Protein AF-A0A538GLW5-F1 (afdb_monomer_lite)

Structure (mmCIF, N/CA/C/O backbone):
data_AF-A0A538GLW5-F1
#
_entry.id   AF-A0A538GLW5-F1
#
loop_
_atom_site.group_PDB
_atom_site.id
_atom_site.type_symbol
_atom_site.label_atom_id
_atom_site.label_alt_id
_atom_site.label_comp_id
_atom_site.label_asym_id
_atom_site.label_entity_id
_atom_site.label_seq_id
_atom_site.pdbx_PDB_ins_code
_atom_site.Cartn_x
_atom_site.Cartn_y
_atom_site.Cartn_z
_atom_site.occupancy
_atom_site.B_iso_or_equiv
_atom_site.auth_seq_id
_atom_site.auth_comp_id
_atom_site.auth_asym_id
_atom_site.auth_atom_id
_atom_site.pdbx_PDB_model_num
ATOM 1 N N . MET A 1 1 ? 15.494 -23.044 -42.297 1.00 58.56 1 MET A N 1
ATOM 2 C CA . MET A 1 1 ? 15.701 -23.629 -40.951 1.00 58.56 1 MET A CA 1
ATOM 3 C C . MET A 1 1 ? 16.561 -22.766 -40.017 1.00 58.56 1 MET A C 1
ATOM 5 O O . MET A 1 1 ? 16.256 -22.739 -38.837 1.00 58.56 1 MET A O 1
ATOM 9 N N . GLY A 1 2 ? 17.581 -22.028 -40.487 1.00 78.88 2 GLY A N 1
ATOM 10 C CA . GLY A 1 2 ? 18.481 -21.270 -39.590 1.00 78.88 2 GLY A CA 1
ATOM 11 C C . GLY A 1 2 ? 17.922 -19.972 -38.983 1.00 78.88 2 GLY A C 1
ATOM 12 O O . GLY A 1 2 ? 18.205 -19.671 -37.829 1.00 78.88 2 GLY A O 1
ATOM 13 N N . PHE A 1 3 ? 17.095 -19.220 -39.720 1.00 85.88 3 PHE A N 1
ATOM 14 C CA . PHE A 1 3 ? 16.616 -17.905 -39.264 1.00 85.88 3 PHE A CA 1
ATOM 15 C C . PHE A 1 3 ? 15.643 -17.997 -38.081 1.00 85.88 3 PHE A C 1
ATOM 17 O O . PHE A 1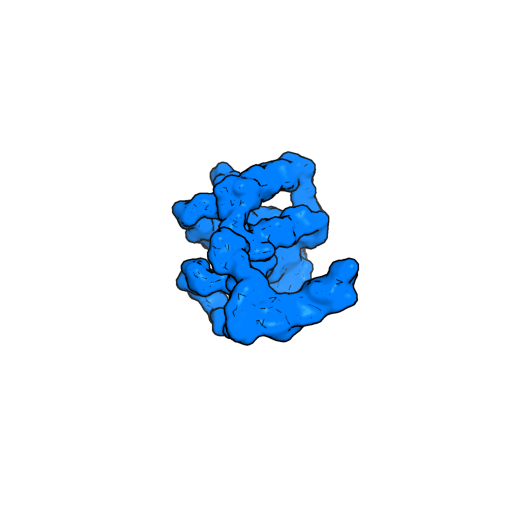 3 ? 15.777 -17.257 -37.114 1.00 85.88 3 PHE A O 1
ATOM 24 N N . ALA A 1 4 ? 14.712 -18.957 -38.120 1.00 88.25 4 ALA A N 1
ATOM 25 C CA . ALA A 1 4 ? 13.777 -19.196 -37.021 1.00 88.25 4 ALA A CA 1
ATOM 26 C C . ALA A 1 4 ? 14.508 -19.625 -35.737 1.00 88.25 4 ALA A C 1
ATOM 28 O O . ALA A 1 4 ? 14.234 -19.080 -34.675 1.00 88.25 4 ALA A O 1
ATOM 29 N N . GLY A 1 5 ? 15.495 -20.525 -35.843 1.00 91.56 5 GLY A N 1
ATOM 30 C CA . GLY A 1 5 ? 16.303 -20.955 -34.698 1.00 91.56 5 GLY A CA 1
ATOM 31 C C . GLY A 1 5 ? 17.125 -19.817 -34.091 1.00 91.56 5 GLY A C 1
ATOM 32 O O . GLY A 1 5 ? 17.135 -19.658 -32.873 1.00 91.56 5 GLY A O 1
ATOM 33 N N . LEU A 1 6 ? 17.749 -18.980 -34.928 1.00 92.31 6 LEU A N 1
ATOM 34 C CA . LEU A 1 6 ? 18.482 -17.798 -34.468 1.00 92.31 6 LEU A CA 1
ATOM 35 C C . LEU A 1 6 ? 17.552 -16.792 -33.771 1.00 92.31 6 LEU A C 1
ATOM 37 O O . LEU A 1 6 ? 17.895 -16.288 -32.705 1.00 92.31 6 LEU A O 1
ATOM 41 N N . LEU A 1 7 ? 16.361 -16.546 -34.326 1.00 93.44 7 LEU A N 1
ATOM 42 C CA . LEU A 1 7 ? 15.367 -15.640 -33.743 1.00 93.44 7 LEU A CA 1
ATOM 43 C C . LEU A 1 7 ? 14.887 -16.128 -32.367 1.00 93.44 7 LEU A C 1
ATOM 45 O O . LEU A 1 7 ? 14.793 -15.341 -31.423 1.00 93.44 7 LEU A O 1
ATOM 49 N N . THR A 1 8 ? 14.622 -17.431 -32.233 1.00 92.94 8 THR A N 1
ATOM 50 C CA . THR A 1 8 ? 14.245 -18.051 -30.957 1.00 92.94 8 THR A CA 1
ATOM 51 C C . THR A 1 8 ? 15.372 -17.942 -29.935 1.00 92.94 8 THR A C 1
ATOM 53 O O . THR A 1 8 ? 15.122 -17.534 -28.805 1.00 92.94 8 THR A O 1
ATOM 56 N N . LEU A 1 9 ? 16.615 -18.235 -30.323 1.00 93.44 9 LEU A N 1
ATOM 57 C CA . LEU A 1 9 ? 17.769 -18.197 -29.421 1.00 93.44 9 LEU A CA 1
ATOM 58 C C . LEU A 1 9 ? 18.054 -16.768 -28.937 1.00 93.44 9 LEU A C 1
ATOM 60 O O . LEU A 1 9 ? 18.268 -16.560 -27.746 1.00 93.44 9 LEU A O 1
ATOM 64 N N . VAL A 1 10 ? 17.957 -15.775 -29.828 1.00 91.06 10 VAL A N 1
ATOM 65 C CA . VAL A 1 10 ? 18.077 -14.350 -29.479 1.00 91.06 10 VAL A CA 1
ATOM 66 C C . VAL A 1 10 ? 16.941 -13.904 -28.561 1.00 91.06 10 VAL A C 1
ATOM 68 O O . VAL A 1 10 ? 17.193 -13.178 -27.606 1.00 91.06 10 VAL A O 1
ATOM 71 N N . THR A 1 11 ? 15.709 -14.362 -28.792 1.00 87.44 11 THR A N 1
ATOM 72 C CA . THR A 1 11 ? 14.561 -14.023 -27.937 1.00 87.44 11 THR A CA 1
ATOM 73 C C . THR A 1 11 ? 14.692 -14.663 -26.556 1.00 87.44 11 THR A C 1
ATOM 75 O O . THR A 1 11 ? 14.513 -13.981 -25.553 1.00 87.44 11 THR A O 1
ATOM 78 N N . CYS A 1 12 ? 15.071 -15.939 -26.469 1.00 87.62 12 CYS A N 1
ATOM 79 C CA . CYS A 1 12 ? 15.350 -16.610 -25.199 1.00 87.62 12 CYS A CA 1
ATOM 80 C C . CYS A 1 12 ? 16.508 -15.940 -24.452 1.00 87.62 12 CYS A C 1
ATOM 82 O O . CYS A 1 12 ? 16.372 -15.652 -23.268 1.00 87.62 12 CYS A O 1
ATOM 84 N N . ALA A 1 13 ? 17.615 -15.637 -25.135 1.00 83.88 13 ALA A N 1
ATOM 85 C CA . ALA A 1 13 ? 18.742 -14.928 -24.538 1.00 83.88 13 ALA A CA 1
ATOM 86 C C . ALA A 1 13 ? 18.321 -13.534 -24.057 1.00 83.88 13 ALA A C 1
ATOM 88 O O . ALA A 1 13 ? 18.617 -13.163 -22.927 1.00 83.88 13 ALA A O 1
ATOM 89 N N . TYR A 1 14 ? 17.563 -12.788 -24.859 1.00 82.56 14 TYR A N 1
ATOM 90 C CA . TYR A 1 14 ? 17.015 -11.501 -24.451 1.00 82.56 14 TYR A CA 1
ATOM 91 C C . TYR A 1 14 ? 16.125 -11.641 -23.215 1.00 82.56 14 TYR A C 1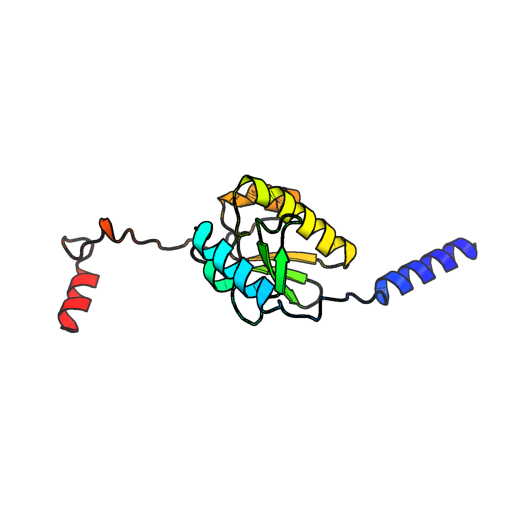
ATOM 93 O O . TYR A 1 14 ? 16.321 -10.899 -22.269 1.00 82.56 14 TYR A O 1
ATOM 101 N N . LEU A 1 15 ? 15.206 -12.608 -23.159 1.00 78.81 15 LEU A N 1
ATOM 102 C CA . LEU A 1 15 ? 14.341 -12.819 -21.991 1.00 78.81 15 LEU A CA 1
ATOM 103 C C . LEU A 1 15 ? 15.125 -13.220 -20.730 1.00 78.81 15 LEU A C 1
ATOM 105 O O . LEU A 1 15 ? 14.766 -12.787 -19.639 1.00 78.81 15 LEU A O 1
ATOM 109 N N . VAL A 1 16 ? 16.199 -14.003 -20.873 1.00 74.31 16 VAL A N 1
ATOM 110 C CA . VAL A 1 16 ? 17.068 -14.432 -19.761 1.00 74.31 16 VAL A CA 1
ATOM 111 C C . VAL A 1 16 ? 17.970 -13.298 -19.268 1.00 74.31 16 VAL A C 1
ATOM 113 O O . VAL A 1 16 ? 18.162 -13.145 -18.064 1.00 74.31 16 VAL A O 1
ATOM 116 N N . PHE A 1 17 ? 18.522 -12.497 -20.181 1.00 69.31 17 PHE A N 1
ATOM 117 C CA . PHE A 1 17 ? 19.487 -11.439 -19.868 1.00 69.31 17 PHE A CA 1
ATOM 118 C C . PHE A 1 17 ? 18.869 -10.041 -19.782 1.00 69.31 17 PHE A C 1
ATOM 120 O O . PHE A 1 17 ? 19.588 -9.084 -19.481 1.00 69.31 17 PHE A O 1
ATOM 127 N N . ARG A 1 18 ? 17.560 -9.880 -20.033 1.00 68.12 18 ARG A N 1
ATOM 128 C CA . ARG A 1 18 ? 16.895 -8.578 -19.923 1.00 68.12 18 ARG A CA 1
ATOM 129 C C . ARG A 1 18 ? 17.080 -8.095 -18.488 1.00 68.12 18 ARG A C 1
ATOM 131 O O . ARG A 1 18 ? 16.671 -8.791 -17.559 1.00 68.12 18 ARG A O 1
ATOM 138 N N . PRO A 1 19 ? 17.687 -6.917 -18.277 1.00 59.16 19 PRO A N 1
ATOM 139 C CA . PRO A 1 19 ? 17.862 -6.391 -16.941 1.00 59.16 19 PRO A CA 1
ATOM 140 C C . PRO A 1 19 ? 16.470 -6.121 -16.370 1.00 59.16 19 PRO A C 1
ATOM 142 O O . PRO A 1 19 ? 15.811 -5.151 -16.745 1.00 59.16 19 PRO A O 1
ATOM 145 N N . LEU A 1 20 ? 16.017 -7.002 -15.475 1.00 60.88 20 LEU A N 1
ATOM 146 C CA . LEU A 1 20 ? 14.845 -6.814 -14.623 1.00 60.88 20 LEU A CA 1
ATOM 147 C C . LEU A 1 20 ? 15.193 -5.699 -13.630 1.00 60.88 20 LEU A C 1
ATOM 149 O O . LEU A 1 20 ? 15.503 -5.929 -12.463 1.00 60.88 20 LEU A O 1
ATOM 153 N N . ALA A 1 21 ? 15.285 -4.470 -14.132 1.00 57.28 21 ALA A N 1
ATOM 154 C CA . ALA A 1 21 ? 15.672 -3.318 -13.346 1.00 57.28 21 ALA A CA 1
ATOM 155 C C . ALA A 1 21 ? 14.490 -2.926 -12.454 1.00 57.28 21 ALA A C 1
ATOM 157 O O . ALA A 1 21 ? 13.655 -2.093 -12.813 1.00 57.28 21 ALA A O 1
ATOM 158 N N . ALA A 1 22 ? 14.433 -3.530 -11.265 1.00 60.47 22 ALA A N 1
ATOM 159 C CA . ALA A 1 22 ? 13.749 -2.928 -10.133 1.00 60.47 22 ALA A CA 1
ATOM 160 C C . ALA A 1 22 ? 14.267 -1.485 -9.979 1.00 60.47 22 ALA A C 1
ATOM 162 O O . ALA A 1 22 ? 15.486 -1.275 -10.053 1.00 60.47 22 ALA A O 1
ATOM 163 N N . PRO A 1 23 ? 13.398 -0.473 -9.808 1.00 65.38 23 PRO A N 1
ATOM 164 C CA . PRO A 1 23 ? 13.859 0.897 -9.636 1.00 65.38 23 PRO A CA 1
ATOM 165 C C . PRO A 1 23 ? 14.813 0.984 -8.453 1.00 65.38 23 PRO A C 1
ATOM 167 O O . PRO A 1 23 ? 14.463 0.641 -7.330 1.00 65.38 23 PRO A O 1
ATOM 170 N N . ARG A 1 24 ? 16.040 1.435 -8.711 1.00 63.44 24 ARG A N 1
ATOM 171 C CA . ARG A 1 24 ? 17.089 1.502 -7.684 1.00 63.44 24 ARG A CA 1
ATOM 172 C C . ARG A 1 24 ? 16.976 2.741 -6.797 1.00 63.44 24 ARG A C 1
ATOM 174 O O . ARG A 1 24 ? 17.640 2.816 -5.769 1.00 63.44 24 ARG A O 1
ATOM 181 N N . SER A 1 25 ? 16.155 3.716 -7.182 1.00 78.38 25 SER A N 1
ATOM 182 C CA . SER A 1 25 ? 15.995 4.968 -6.447 1.00 78.38 25 SER A CA 1
ATOM 183 C C . SER A 1 25 ? 14.803 4.911 -5.498 1.00 78.38 25 SER A C 1
ATOM 185 O O . SER A 1 25 ? 13.657 4.713 -5.914 1.00 78.38 25 SER A O 1
ATOM 187 N N . PHE A 1 26 ? 15.073 5.144 -4.217 1.00 88.56 26 PHE A N 1
ATOM 188 C CA . PHE A 1 26 ? 14.032 5.420 -3.236 1.00 88.56 26 PHE A CA 1
ATOM 189 C C . PHE A 1 26 ? 13.344 6.770 -3.507 1.00 88.56 26 PHE A C 1
ATOM 191 O O . PHE A 1 26 ? 13.933 7.642 -4.151 1.00 88.56 26 PHE A O 1
ATOM 198 N N . PRO A 1 27 ? 12.115 6.971 -2.992 1.00 92.06 27 PRO A N 1
ATOM 199 C CA . PRO A 1 27 ? 11.378 8.216 -3.167 1.00 92.06 27 PRO A CA 1
ATOM 200 C C . PRO A 1 27 ? 12.153 9.438 -2.667 1.00 92.06 27 PRO A C 1
ATOM 202 O O . PRO A 1 27 ? 12.720 9.422 -1.565 1.00 92.06 27 PRO A O 1
ATOM 205 N N . THR A 1 28 ? 12.117 10.513 -3.457 1.00 94.75 28 THR A N 1
ATOM 206 C CA . THR A 1 28 ? 12.708 11.810 -3.101 1.00 94.75 28 THR A CA 1
ATOM 207 C C . THR A 1 28 ? 11.982 12.448 -1.912 1.00 94.75 28 THR A C 1
ATOM 209 O O . THR A 1 28 ? 10.881 12.043 -1.527 1.00 94.75 28 THR A O 1
ATOM 212 N N . GLY A 1 29 ? 12.577 13.491 -1.323 1.00 95.62 29 GLY A N 1
ATOM 213 C CA . GLY A 1 29 ? 11.940 14.247 -0.240 1.00 95.62 29 GLY A CA 1
ATOM 214 C C . GLY A 1 29 ? 10.577 14.831 -0.633 1.00 95.62 29 GLY A C 1
ATOM 215 O O . GLY A 1 29 ? 9.648 14.793 0.173 1.00 95.62 29 GLY A O 1
ATOM 216 N N . GLU A 1 30 ? 10.436 15.301 -1.87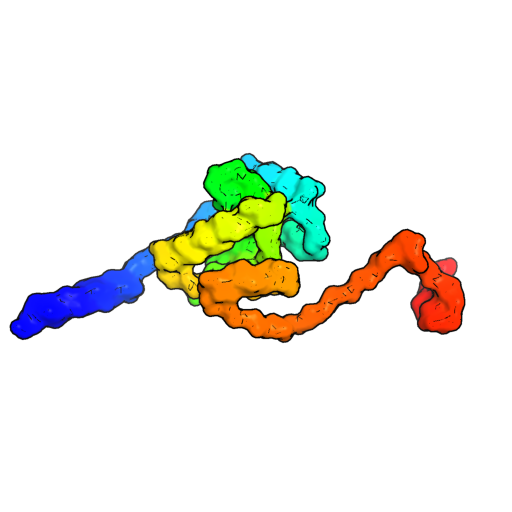6 1.00 95.88 30 GLU A N 1
ATOM 217 C CA . GLU A 1 30 ? 9.174 15.805 -2.431 1.00 95.88 30 GLU A CA 1
ATOM 218 C C . GLU A 1 30 ? 8.124 14.697 -2.530 1.00 95.88 30 GLU A C 1
ATOM 220 O O . GLU A 1 30 ? 7.054 14.833 -1.946 1.00 95.88 30 GLU A O 1
ATOM 225 N N . MET A 1 31 ? 8.469 13.555 -3.138 1.00 95.94 31 MET A N 1
ATOM 226 C CA . MET A 1 31 ? 7.569 12.399 -3.227 1.00 95.94 31 MET A CA 1
ATOM 227 C C . MET A 1 31 ? 7.100 11.944 -1.841 1.00 95.94 31 MET A C 1
ATOM 229 O O . MET A 1 31 ? 5.934 11.615 -1.641 1.00 95.94 31 MET A O 1
ATOM 233 N N . ARG A 1 32 ? 7.993 11.965 -0.843 1.00 96.75 32 ARG A N 1
ATOM 234 C CA . ARG A 1 32 ? 7.641 11.643 0.547 1.00 96.75 32 ARG A CA 1
ATOM 235 C C . ARG A 1 32 ? 6.732 12.675 1.197 1.00 96.75 32 ARG A C 1
ATOM 237 O O . ARG A 1 32 ? 6.020 12.300 2.124 1.00 96.75 32 ARG A O 1
ATOM 244 N N . ARG A 1 33 ? 6.779 13.949 0.797 1.00 97.38 33 ARG A N 1
ATOM 245 C CA . ARG A 1 33 ? 5.829 14.970 1.270 1.00 97.38 33 ARG A CA 1
ATOM 246 C C . ARG A 1 33 ? 4.453 14.742 0.655 1.00 97.38 33 ARG A C 1
ATOM 248 O O . ARG A 1 33 ? 3.505 14.583 1.412 1.00 97.38 33 ARG A O 1
ATOM 255 N N . THR A 1 34 ? 4.374 14.580 -0.664 1.00 97.69 34 THR A N 1
ATOM 256 C CA . THR A 1 34 ? 3.111 14.304 -1.366 1.00 97.69 34 THR A CA 1
ATOM 257 C C . THR A 1 34 ? 2.440 13.031 -0.849 1.00 97.69 34 THR A C 1
ATOM 259 O O . THR A 1 34 ? 1.264 13.050 -0.507 1.00 97.69 34 THR A O 1
ATOM 262 N N . ALA A 1 35 ? 3.190 11.936 -0.680 1.00 97.56 35 ALA A N 1
ATOM 263 C CA . ALA A 1 35 ? 2.657 10.699 -0.104 1.00 97.56 35 ALA A CA 1
ATOM 264 C C . ALA A 1 35 ? 2.088 10.904 1.314 1.00 97.56 35 ALA A C 1
ATOM 266 O O . ALA A 1 35 ? 1.026 10.380 1.639 1.00 97.56 35 ALA A O 1
ATOM 267 N N . ARG A 1 36 ? 2.769 11.692 2.161 1.00 97.81 36 ARG A N 1
ATOM 268 C CA . ARG A 1 36 ? 2.284 12.030 3.511 1.00 97.81 36 ARG A CA 1
ATOM 269 C C . ARG A 1 36 ? 0.977 12.816 3.469 1.00 97.81 36 ARG A C 1
ATOM 271 O O . ARG A 1 36 ? 0.092 12.546 4.273 1.00 97.81 36 ARG A O 1
ATOM 278 N N . GLU A 1 37 ? 0.856 13.768 2.551 1.00 98.06 37 GLU A N 1
ATOM 279 C CA . GLU A 1 37 ? -0.369 14.550 2.364 1.00 98.06 37 GLU A CA 1
ATOM 280 C C . GLU A 1 37 ? -1.525 13.672 1.880 1.00 98.06 37 GLU A C 1
ATOM 282 O O . GLU A 1 37 ? -2.610 13.740 2.454 1.00 98.06 37 GLU A O 1
ATOM 287 N N . LEU A 1 38 ? -1.278 12.785 0.913 1.00 98.12 38 LEU A N 1
ATOM 288 C CA . LEU A 1 38 ? -2.275 11.828 0.430 1.00 98.12 38 LEU A CA 1
ATOM 289 C C . LEU A 1 38 ? -2.738 10.871 1.532 1.00 98.12 38 LEU A C 1
ATOM 291 O O . LEU A 1 38 ? -3.937 10.666 1.678 1.00 98.12 38 LEU A O 1
ATOM 295 N N . VAL A 1 39 ? -1.829 10.340 2.359 1.00 97.62 39 VAL A N 1
ATOM 296 C CA . VAL A 1 39 ? -2.209 9.525 3.531 1.00 97.62 39 VAL A CA 1
ATOM 297 C C . VAL A 1 39 ? -3.022 10.337 4.531 1.00 97.62 39 VAL A C 1
ATOM 299 O O . VAL A 1 39 ? -3.995 9.827 5.070 1.00 97.62 39 VAL A O 1
ATOM 302 N N . ARG A 1 40 ? -2.676 11.604 4.769 1.00 96.94 40 ARG A N 1
ATOM 303 C CA . ARG A 1 40 ? -3.446 12.450 5.687 1.00 96.94 40 ARG A CA 1
ATOM 304 C C . ARG A 1 40 ? -4.868 12.716 5.183 1.00 96.94 40 ARG A C 1
ATOM 306 O O . ARG A 1 40 ? -5.779 12.804 5.994 1.00 96.94 40 ARG A O 1
ATOM 313 N N . LEU A 1 41 ? -5.039 12.908 3.875 1.00 96.81 41 LEU A N 1
ATOM 314 C CA . LEU A 1 41 ? -6.321 13.276 3.267 1.00 96.81 41 LEU A CA 1
ATOM 315 C C . LEU A 1 41 ? -7.206 12.067 2.940 1.00 96.81 41 LEU A C 1
ATOM 317 O O . LEU A 1 41 ? -8.423 12.160 3.053 1.00 96.81 41 LEU A O 1
ATOM 321 N N . HIS A 1 42 ? -6.599 10.955 2.526 1.00 96.81 42 HIS A N 1
ATOM 322 C CA . HIS A 1 42 ? -7.293 9.797 1.954 1.00 96.81 42 HIS A CA 1
ATOM 323 C C . HIS A 1 42 ? -6.929 8.465 2.628 1.00 96.81 42 HIS A C 1
ATOM 325 O O . HIS A 1 42 ? -7.426 7.416 2.223 1.00 96.81 42 HIS A O 1
ATOM 331 N N . GLY A 1 43 ? -6.049 8.464 3.632 1.00 92.00 43 GLY A N 1
ATOM 332 C CA . GLY A 1 43 ? -5.693 7.261 4.381 1.00 92.00 43 GLY A CA 1
ATOM 333 C C . GLY A 1 43 ? -6.837 6.826 5.289 1.00 92.00 43 GLY A C 1
ATOM 334 O O . GLY A 1 43 ? -6.967 7.334 6.397 1.00 92.00 43 GLY A O 1
ATOM 335 N N . GLY A 1 44 ? -7.658 5.894 4.805 1.00 82.81 44 GLY A N 1
ATOM 336 C CA . GLY A 1 44 ? -8.780 5.324 5.558 1.00 82.81 44 GLY A CA 1
ATOM 337 C C . GLY A 1 44 ? -8.535 3.918 6.111 1.00 82.81 44 GLY A C 1
ATOM 338 O O . GLY A 1 44 ? -9.324 3.454 6.925 1.00 82.81 44 GLY A O 1
ATOM 339 N N . ASP A 1 45 ? -7.471 3.236 5.677 1.00 85.56 45 ASP A N 1
ATOM 340 C CA . ASP A 1 45 ? -7.141 1.875 6.114 1.00 85.56 45 ASP A CA 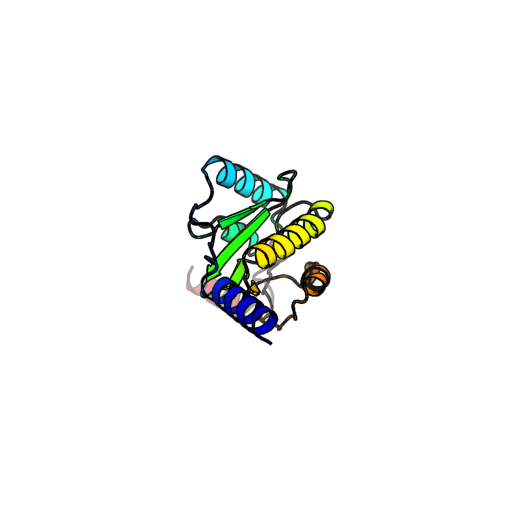1
ATOM 341 C C . ASP A 1 45 ? -6.060 1.862 7.216 1.00 85.56 45 ASP A C 1
ATOM 343 O O . ASP A 1 45 ? -5.237 2.779 7.317 1.00 85.56 45 ASP A O 1
ATOM 347 N N . THR A 1 46 ? -6.044 0.814 8.046 1.00 88.25 46 THR A N 1
ATOM 348 C CA . THR A 1 46 ? -5.103 0.658 9.176 1.00 88.25 46 THR A CA 1
ATOM 349 C C . THR A 1 46 ? -3.639 0.531 8.732 1.00 88.25 46 THR A C 1
ATOM 351 O O . THR A 1 46 ? -2.717 0.790 9.512 1.00 88.25 46 THR A O 1
ATOM 354 N N . LEU A 1 47 ? -3.401 0.188 7.463 1.00 91.81 47 LEU A N 1
ATOM 355 C CA . LEU A 1 47 ? -2.087 -0.013 6.860 1.00 91.81 47 LEU A CA 1
ATOM 356 C C . LEU A 1 47 ? -1.592 1.200 6.049 1.00 91.81 47 LEU A C 1
ATOM 358 O O . LEU A 1 47 ? -0.444 1.209 5.591 1.00 91.81 47 LEU A O 1
ATOM 362 N N . ALA A 1 48 ? -2.401 2.253 5.887 1.00 93.69 48 ALA A N 1
ATOM 363 C CA . ALA A 1 48 ? -2.122 3.384 5.004 1.00 93.69 48 ALA A CA 1
ATOM 364 C C . ALA A 1 48 ? -0.840 4.111 5.408 1.00 93.69 48 ALA A C 1
ATOM 366 O O . ALA A 1 48 ? -0.012 4.457 4.563 1.00 93.69 48 ALA A O 1
ATOM 367 N N . TYR A 1 49 ? -0.624 4.260 6.715 1.00 93.81 49 TYR A N 1
ATOM 368 C CA . TYR A 1 49 ? 0.578 4.876 7.263 1.00 93.81 49 TYR A CA 1
ATOM 369 C C . TYR A 1 49 ? 1.858 4.087 6.942 1.00 93.81 49 TYR A C 1
ATOM 371 O O . TYR A 1 49 ? 2.903 4.681 6.671 1.00 93.81 49 TYR A O 1
ATOM 379 N N . PHE A 1 50 ? 1.800 2.751 6.908 1.00 93.12 50 PHE A N 1
ATOM 380 C CA . PHE A 1 50 ? 2.985 1.908 6.696 1.00 93.12 50 PHE A CA 1
ATOM 381 C C . PHE A 1 50 ? 3.573 2.036 5.288 1.00 93.12 50 PHE A C 1
ATOM 383 O O . PHE A 1 50 ? 4.754 1.747 5.083 1.00 93.12 50 PHE A O 1
ATOM 390 N N . LYS A 1 51 ? 2.805 2.571 4.338 1.00 93.81 51 LYS A N 1
ATOM 391 C CA . LYS A 1 51 ? 3.297 2.932 3.004 1.00 93.81 51 LYS A CA 1
ATOM 392 C C . LYS A 1 51 ? 4.379 4.007 3.058 1.00 93.81 51 LYS A C 1
ATOM 394 O O . LYS A 1 51 ? 5.187 4.089 2.148 1.00 93.81 51 LYS A O 1
ATOM 399 N N . LEU A 1 52 ? 4.440 4.804 4.129 1.00 94.50 52 LEU A N 1
ATOM 400 C CA . LEU A 1 52 ? 5.397 5.904 4.294 1.00 94.50 52 LEU A CA 1
ATOM 401 C C . LEU A 1 52 ? 6.773 5.466 4.813 1.00 94.50 52 LEU A C 1
ATOM 403 O O . LEU A 1 52 ? 7.658 6.309 5.014 1.00 94.50 52 LEU A O 1
ATOM 407 N N . ARG A 1 53 ? 6.967 4.164 5.059 1.00 93.25 53 ARG A N 1
ATOM 408 C CA . ARG A 1 53 ? 8.241 3.626 5.538 1.00 93.25 53 ARG A CA 1
ATOM 409 C C . ARG A 1 53 ? 9.390 3.945 4.575 1.00 93.25 53 ARG A C 1
ATOM 411 O O . ARG A 1 53 ? 9.230 4.138 3.369 1.00 93.25 53 ARG A O 1
ATOM 418 N N . ARG A 1 54 ? 10.605 4.007 5.124 1.00 91.12 54 ARG A N 1
ATOM 419 C CA . ARG A 1 54 ? 11.803 4.402 4.363 1.00 91.12 54 ARG A CA 1
ATOM 420 C C . ARG A 1 54 ? 12.199 3.391 3.289 1.00 91.12 54 ARG A C 1
ATOM 422 O O . ARG A 1 54 ? 12.758 3.813 2.281 1.00 91.12 54 ARG A O 1
ATOM 429 N N . ASP A 1 55 ? 11.870 2.122 3.505 1.00 90.38 55 ASP A N 1
ATOM 430 C CA . ASP A 1 55 ? 12.188 0.975 2.652 1.00 90.38 55 ASP A CA 1
ATOM 431 C C . ASP A 1 55 ? 11.168 0.718 1.531 1.00 90.38 55 ASP A C 1
ATOM 433 O O . ASP A 1 55 ? 11.313 -0.252 0.788 1.00 90.38 55 ASP A O 1
ATOM 437 N N . GLN A 1 56 ? 10.149 1.571 1.401 1.00 92.75 56 GLN A N 1
ATOM 438 C CA . GLN A 1 56 ? 9.150 1.501 0.338 1.00 92.75 56 GLN A CA 1
ATOM 439 C C . GLN A 1 56 ? 9.555 2.371 -0.860 1.00 92.75 56 GLN A C 1
ATOM 441 O O . GLN A 1 56 ? 10.024 3.505 -0.703 1.00 92.75 56 GLN A O 1
ATOM 446 N N . HIS A 1 57 ? 9.325 1.849 -2.063 1.00 95.00 57 HIS A N 1
ATOM 447 C CA . HIS A 1 57 ? 9.233 2.643 -3.285 1.00 95.00 57 HIS A CA 1
ATOM 448 C C . HIS A 1 57 ? 7.797 3.116 -3.481 1.00 95.00 57 HIS A C 1
ATOM 450 O O . HIS A 1 57 ? 6.868 2.475 -2.995 1.00 95.00 57 HIS A O 1
ATOM 456 N N . TYR A 1 58 ? 7.614 4.219 -4.209 1.00 95.62 58 TYR A N 1
ATOM 457 C CA . TYR A 1 58 ? 6.289 4.753 -4.520 1.00 95.62 58 TYR A CA 1
ATOM 458 C C . TYR A 1 58 ? 6.020 4.691 -6.014 1.00 95.62 58 TYR A C 1
ATOM 460 O O . TYR A 1 58 ? 6.900 5.004 -6.820 1.00 95.62 58 TYR A O 1
ATOM 468 N N . LEU A 1 59 ? 4.792 4.324 -6.359 1.00 95.94 59 LEU A N 1
ATOM 469 C CA . LEU A 1 59 ? 4.219 4.539 -7.680 1.00 95.94 59 LEU A CA 1
ATOM 470 C C . LEU A 1 59 ? 3.056 5.515 -7.510 1.00 95.94 59 LEU A C 1
ATOM 472 O O . LEU A 1 59 ? 2.184 5.275 -6.678 1.00 95.94 59 LEU A O 1
ATOM 476 N N . PHE A 1 60 ? 3.084 6.617 -8.252 1.00 96.62 60 PHE A N 1
ATOM 477 C CA . PHE A 1 60 ? 2.033 7.633 -8.249 1.00 96.62 60 PHE A CA 1
ATOM 478 C C . PHE A 1 60 ? 1.180 7.504 -9.506 1.00 96.62 60 PHE A C 1
ATOM 480 O O . PHE A 1 60 ? 1.684 7.074 -10.544 1.00 96.62 60 PHE A O 1
ATOM 487 N N . SER A 1 61 ? -0.081 7.926 -9.421 1.00 96.00 61 SER A N 1
ATOM 488 C CA . SER A 1 61 ? -0.894 8.183 -10.608 1.00 96.00 61 SER A CA 1
ATOM 489 C C . SER A 1 61 ? -0.272 9.320 -11.435 1.00 96.00 61 SER A C 1
ATOM 491 O O . SER A 1 61 ? 0.468 10.144 -10.878 1.00 96.00 61 SER A O 1
ATOM 493 N N . PRO A 1 62 ? -0.556 9.408 -12.749 1.00 91.62 62 PRO A N 1
ATOM 494 C CA . PRO A 1 62 ? -0.004 10.463 -13.604 1.00 91.62 62 PRO A CA 1
ATOM 495 C C . PRO A 1 62 ? -0.277 11.882 -13.079 1.00 91.62 62 PRO A C 1
ATOM 497 O O . PRO A 1 62 ? 0.596 12.748 -13.128 1.00 91.62 62 PRO A O 1
ATOM 500 N N . ASP A 1 63 ? -1.460 12.096 -12.500 1.00 94.25 63 ASP A N 1
ATOM 501 C CA . ASP A 1 63 ? -1.900 13.357 -11.890 1.00 94.25 63 ASP A CA 1
ATOM 502 C C . ASP A 1 63 ? -1.432 13.561 -10.433 1.00 94.25 63 ASP A C 1
ATOM 504 O O . ASP A 1 63 ? -1.735 14.584 -9.818 1.00 94.25 63 ASP A O 1
ATOM 508 N N . ARG A 1 64 ? -0.688 12.599 -9.867 1.00 95.50 64 ARG A N 1
ATOM 509 C CA . ARG A 1 64 ? -0.199 12.567 -8.475 1.00 95.50 64 ARG A CA 1
ATOM 510 C C . ARG A 1 64 ? -1.289 12.657 -7.398 1.00 95.50 64 ARG A C 1
ATOM 512 O O . ARG A 1 64 ? -0.972 12.967 -6.248 1.00 95.50 64 ARG A O 1
ATOM 519 N N . ARG A 1 65 ? -2.548 12.357 -7.728 1.00 97.06 65 ARG A N 1
ATOM 520 C CA . ARG A 1 65 ? -3.664 12.329 -6.765 1.00 97.06 65 ARG A CA 1
ATOM 521 C C . ARG A 1 65 ? -3.772 11.012 -6.000 1.00 97.06 65 ARG A C 1
ATOM 523 O O . ARG A 1 65 ? -4.416 10.978 -4.957 1.00 97.06 65 ARG A O 1
ATOM 530 N N . ALA A 1 66 ? -3.134 9.949 -6.480 1.00 97.88 66 ALA A N 1
ATOM 531 C CA . ALA A 1 66 ? -3.068 8.666 -5.797 1.00 97.88 66 ALA A CA 1
ATOM 532 C C . ALA A 1 66 ? -1.645 8.102 -5.806 1.00 97.88 66 ALA A C 1
ATOM 534 O O . ALA A 1 66 ? -0.829 8.416 -6.677 1.00 97.88 66 ALA A O 1
ATOM 535 N N . PHE A 1 67 ? -1.340 7.244 -4.837 1.00 97.75 67 PHE A N 1
ATOM 536 C CA . PHE A 1 67 ? -0.083 6.507 -4.802 1.00 97.75 67 PHE A CA 1
ATOM 537 C C . PHE A 1 67 ? -0.218 5.155 -4.102 1.00 97.75 67 PHE A C 1
ATOM 539 O O . PHE A 1 67 ? -1.148 4.910 -3.335 1.00 97.75 67 PHE A O 1
ATOM 546 N N . LEU A 1 68 ? 0.756 4.282 -4.334 1.00 96.81 68 LEU A N 1
ATOM 547 C CA . LEU A 1 68 ? 0.936 3.043 -3.586 1.00 96.81 68 LEU A CA 1
ATOM 548 C C . LEU A 1 68 ? 2.398 2.853 -3.184 1.00 96.81 68 LEU A C 1
ATOM 550 O O . LEU A 1 68 ? 3.310 3.374 -3.833 1.00 96.81 68 LEU A O 1
ATOM 554 N N . GLY A 1 69 ? 2.604 2.103 -2.102 1.00 96.06 69 GLY A N 1
ATOM 555 C CA . GLY A 1 69 ? 3.916 1.640 -1.661 1.00 96.06 69 GLY A CA 1
ATOM 556 C C . GLY A 1 69 ? 4.195 0.236 -2.190 1.00 96.06 69 GLY A C 1
ATOM 557 O O . GLY A 1 69 ? 3.320 -0.628 -2.125 1.00 96.06 69 GLY A O 1
ATOM 558 N N . TYR A 1 70 ? 5.397 -0.002 -2.708 1.00 95.50 70 TYR A N 1
ATOM 559 C CA . TYR A 1 70 ? 5.821 -1.333 -3.129 1.00 95.50 70 TYR A CA 1
ATOM 560 C C . TYR A 1 70 ? 7.299 -1.602 -2.847 1.00 95.50 70 TYR A C 1
ATOM 562 O O . TYR A 1 70 ? 8.110 -0.695 -2.632 1.00 95.50 70 TYR A O 1
ATOM 570 N N . ARG A 1 71 ? 7.664 -2.883 -2.914 1.00 93.81 71 ARG A N 1
ATOM 571 C CA . ARG A 1 71 ? 9.049 -3.363 -2.988 1.00 93.81 71 ARG A CA 1
ATOM 572 C C . ARG A 1 71 ? 9.175 -4.381 -4.115 1.00 93.81 71 ARG A C 1
ATOM 574 O O . ARG A 1 71 ? 8.180 -4.967 -4.529 1.00 93.81 71 ARG A O 1
ATOM 581 N N . VAL A 1 72 ? 10.389 -4.577 -4.622 1.00 92.38 72 VAL A N 1
ATOM 582 C CA . VAL A 1 72 ? 10.672 -5.649 -5.582 1.00 92.38 72 VAL A CA 1
ATOM 583 C C . VAL A 1 72 ? 11.566 -6.676 -4.912 1.00 92.38 72 VAL A C 1
ATOM 585 O O . VAL A 1 72 ? 12.663 -6.337 -4.481 1.00 92.38 72 VAL A O 1
ATOM 588 N N . GLU A 1 73 ? 11.095 -7.915 -4.831 1.00 89.69 73 GLU A N 1
ATOM 589 C CA . GLU A 1 73 ? 11.794 -9.027 -4.189 1.00 89.69 73 GLU A CA 1
ATOM 590 C C . GLU A 1 73 ? 11.751 -10.251 -5.098 1.00 89.69 73 GLU A C 1
ATOM 592 O O . GLU A 1 73 ? 10.672 -10.687 -5.491 1.00 89.69 73 GLU A O 1
ATOM 597 N N . ASN A 1 74 ? 12.912 -10.806 -5.458 1.00 88.12 74 ASN A N 1
ATOM 598 C CA . ASN A 1 74 ? 13.021 -12.019 -6.286 1.00 88.12 74 ASN A CA 1
ATOM 599 C C . ASN A 1 74 ? 12.142 -11.999 -7.560 1.00 88.12 74 ASN A C 1
ATOM 601 O O . ASN A 1 74 ? 11.484 -12.983 -7.895 1.00 88.12 74 ASN A O 1
ATOM 605 N N . GLY A 1 75 ? 12.095 -10.858 -8.259 1.00 88.38 75 GLY A N 1
ATOM 606 C CA . GLY A 1 75 ? 11.284 -10.683 -9.473 1.00 88.38 75 GLY A CA 1
ATOM 607 C C . GLY A 1 75 ? 9.784 -10.470 -9.225 1.00 88.38 75 GLY A C 1
ATOM 608 O O . GLY A 1 75 ? 9.000 -10.482 -10.174 1.00 88.38 75 GLY A O 1
ATOM 609 N N . VAL A 1 76 ? 9.372 -10.261 -7.972 1.00 93.19 76 VAL A N 1
ATOM 610 C CA . VAL A 1 76 ? 7.993 -9.954 -7.581 1.00 93.19 76 VAL A CA 1
ATOM 611 C C . VAL A 1 76 ? 7.891 -8.494 -7.162 1.00 93.19 76 VAL A C 1
ATOM 613 O O . VAL A 1 76 ? 8.579 -8.063 -6.241 1.00 93.19 76 VAL A O 1
ATOM 616 N N . LEU A 1 77 ? 7.012 -7.736 -7.812 1.00 94.94 77 LEU A N 1
ATOM 617 C CA . LEU A 1 77 ? 6.552 -6.438 -7.341 1.00 94.94 77 LEU A CA 1
ATOM 618 C C . LEU A 1 77 ? 5.487 -6.679 -6.271 1.00 94.94 77 LEU A C 1
ATOM 620 O O . LEU A 1 77 ? 4.366 -7.080 -6.580 1.00 94.94 77 LEU A O 1
ATOM 624 N N . LEU A 1 78 ? 5.861 -6.455 -5.015 1.00 95.81 78 LEU A N 1
ATOM 625 C CA . LEU A 1 78 ? 5.003 -6.631 -3.854 1.00 95.81 78 LEU A CA 1
ATOM 626 C C . LEU A 1 78 ? 4.447 -5.281 -3.401 1.00 95.81 78 LEU A C 1
ATOM 628 O O . LEU A 1 78 ? 5.189 -4.447 -2.877 1.00 95.81 78 LEU A O 1
ATOM 632 N N . VAL A 1 79 ? 3.145 -5.084 -3.584 1.00 96.31 79 VAL A N 1
ATOM 633 C CA . VAL A 1 79 ? 2.417 -3.907 -3.100 1.00 96.31 79 VAL A CA 1
ATOM 634 C C . VAL A 1 79 ? 2.041 -4.079 -1.629 1.00 96.31 79 VAL A C 1
ATOM 636 O O . VAL A 1 79 ? 1.584 -5.145 -1.211 1.00 96.31 79 VAL A O 1
ATOM 639 N N . SER A 1 80 ? 2.235 -3.015 -0.850 1.00 93.19 80 SER A N 1
ATOM 640 C CA . SER A 1 80 ? 1.921 -2.956 0.578 1.00 93.19 80 SER A CA 1
ATOM 641 C C . SER A 1 80 ? 0.546 -2.322 0.809 1.00 93.19 80 SER A C 1
ATOM 643 O O . SER A 1 80 ? 0.440 -1.103 0.955 1.00 93.19 80 SER A O 1
ATOM 645 N N . GLY A 1 81 ? -0.489 -3.155 0.891 1.00 93.06 81 GLY A N 1
ATOM 646 C CA . GLY A 1 81 ? -1.878 -2.754 1.115 1.00 93.06 81 GLY A CA 1
ATOM 647 C C . GLY A 1 81 ? -2.531 -2.043 -0.069 1.00 93.06 81 GLY A C 1
ATOM 648 O O . GLY A 1 81 ? -1.972 -1.972 -1.163 1.00 93.06 81 GLY A O 1
ATOM 649 N N . ASP A 1 82 ? -3.730 -1.508 0.151 1.00 94.75 82 ASP A N 1
ATOM 650 C CA . ASP A 1 82 ? -4.506 -0.826 -0.894 1.00 94.75 82 ASP A CA 1
ATOM 651 C C . ASP A 1 82 ? -3.930 0.546 -1.269 1.00 94.75 82 ASP A C 1
ATOM 653 O O . ASP A 1 82 ? -3.458 1.244 -0.380 1.00 94.75 82 ASP A O 1
ATOM 657 N N . PRO A 1 83 ? -3.961 0.988 -2.540 1.00 96.31 83 PRO A N 1
ATOM 658 C CA . PRO A 1 83 ? -3.540 2.337 -2.922 1.00 96.31 83 PRO A CA 1
ATOM 659 C C . PRO A 1 83 ? -4.273 3.437 -2.137 1.00 96.31 83 PRO A C 1
ATOM 661 O O . PRO A 1 83 ? -5.421 3.281 -1.729 1.00 96.31 83 PRO A O 1
ATOM 664 N N . VAL A 1 84 ? -3.604 4.576 -1.964 1.00 97.19 84 VAL A N 1
ATOM 665 C CA . VAL A 1 84 ? -4.112 5.742 -1.233 1.00 97.19 84 VAL A CA 1
ATOM 666 C C . VAL A 1 84 ? -4.351 6.887 -2.206 1.00 97.19 84 VAL A C 1
ATOM 668 O O . VAL A 1 84 ? -3.435 7.306 -2.912 1.00 97.19 84 VAL A O 1
ATOM 671 N N . GLY A 1 85 ? -5.568 7.415 -2.210 1.00 97.00 85 GLY A N 1
ATOM 672 C CA . GLY A 1 85 ? -6.018 8.502 -3.074 1.00 97.00 85 GLY A CA 1
ATOM 673 C C . GLY A 1 85 ? -7.547 8.565 -3.099 1.00 97.00 85 GLY A C 1
ATOM 674 O O . GLY A 1 85 ? -8.194 7.762 -2.422 1.00 97.00 85 GLY A O 1
ATOM 675 N N . PRO A 1 86 ? -8.136 9.502 -3.854 1.00 96.50 86 PRO A N 1
ATOM 676 C CA . PRO A 1 86 ? -9.575 9.538 -4.065 1.00 96.50 86 PRO A CA 1
ATOM 677 C C . PRO A 1 86 ? -10.021 8.335 -4.914 1.00 96.50 86 PRO A C 1
ATOM 679 O O . PRO A 1 86 ? -9.260 7.860 -5.763 1.00 96.50 86 PRO A O 1
ATOM 682 N N . ASP A 1 87 ? -11.239 7.838 -4.682 1.00 94.50 87 ASP A N 1
ATOM 683 C CA . ASP A 1 87 ? -11.730 6.576 -5.257 1.00 94.50 87 ASP A CA 1
ATOM 684 C C . ASP A 1 87 ? -11.685 6.566 -6.794 1.00 94.50 87 ASP A C 1
ATOM 686 O O . ASP A 1 87 ? -11.375 5.538 -7.397 1.00 94.50 87 ASP A O 1
ATOM 690 N N . GLU A 1 88 ? -11.902 7.715 -7.439 1.00 95.75 88 GLU A N 1
ATOM 691 C CA . GLU A 1 88 ? -11.836 7.852 -8.895 1.00 95.75 88 GLU A CA 1
ATOM 692 C C . GLU A 1 88 ? -10.422 7.688 -9.484 1.00 95.75 88 GLU A C 1
ATOM 694 O O . GLU A 1 88 ? -10.292 7.328 -10.653 1.00 95.75 88 GLU A O 1
ATOM 699 N N . ALA A 1 89 ? -9.362 7.907 -8.696 1.00 96.50 89 ALA A N 1
ATOM 700 C CA . ALA A 1 89 ? -7.972 7.817 -9.157 1.00 96.50 89 ALA A CA 1
ATOM 701 C C . ALA A 1 89 ? -7.368 6.408 -8.991 1.00 96.50 89 ALA A C 1
ATOM 703 O O . ALA A 1 89 ? -6.358 6.076 -9.619 1.00 96.50 89 ALA A O 1
ATOM 704 N N . LEU A 1 90 ? -7.969 5.556 -8.151 1.00 95.75 90 LEU A N 1
ATOM 705 C CA . LEU A 1 90 ? -7.428 4.227 -7.838 1.00 95.75 90 LEU A CA 1
ATOM 706 C C . LEU A 1 90 ? -7.410 3.272 -9.047 1.00 95.75 90 LEU A C 1
ATOM 708 O O . LEU A 1 90 ? -6.388 2.608 -9.243 1.00 95.75 90 LEU A O 1
ATOM 712 N N . PRO A 1 91 ? -8.464 3.189 -9.891 1.00 96.06 91 PRO A N 1
ATOM 713 C CA . PRO A 1 91 ? -8.459 2.289 -11.044 1.00 96.06 91 PRO A CA 1
ATOM 714 C C . PRO A 1 91 ? -7.355 2.617 -12.054 1.00 96.06 91 PRO A C 1
ATOM 716 O O . PRO A 1 91 ? -6.758 1.711 -12.635 1.00 96.06 91 PRO A O 1
ATOM 719 N N . GLU A 1 92 ? -7.066 3.903 -12.264 1.00 96.00 92 GLU A N 1
ATOM 720 C CA . GLU A 1 92 ? -5.990 4.331 -13.157 1.00 96.00 92 GLU A CA 1
ATOM 721 C C . GLU A 1 92 ? -4.616 3.972 -12.600 1.00 96.00 92 GLU A C 1
ATOM 723 O O . GLU A 1 92 ? -3.824 3.344 -13.300 1.00 96.00 92 GLU A O 1
ATOM 728 N N . LEU A 1 93 ? -4.368 4.257 -11.320 1.00 97.75 93 LEU A N 1
ATOM 729 C CA . LEU A 1 93 ? -3.124 3.871 -10.656 1.00 97.75 93 LEU A CA 1
ATOM 730 C C . LEU A 1 93 ? -2.874 2.354 -10.710 1.00 97.75 93 LEU A C 1
ATOM 732 O O . LEU A 1 93 ? -1.745 1.919 -10.932 1.00 97.75 93 LEU A O 1
ATOM 736 N N . LEU A 1 94 ? -3.910 1.536 -10.515 1.00 96.88 94 LEU A N 1
ATOM 737 C CA . LEU A 1 94 ? -3.780 0.080 -10.582 1.00 96.88 94 LEU A CA 1
ATOM 738 C C . LEU A 1 94 ? -3.506 -0.417 -12.007 1.00 96.88 94 LEU A C 1
ATOM 740 O O . LEU A 1 94 ? -2.725 -1.350 -12.188 1.00 96.88 94 LEU A O 1
ATOM 744 N N . ARG A 1 95 ? -4.066 0.232 -13.032 1.00 95.44 95 ARG A N 1
ATOM 745 C CA . ARG A 1 95 ? -3.709 -0.056 -14.428 1.00 95.44 95 ARG A CA 1
ATOM 746 C C . ARG A 1 95 ? -2.247 0.285 -14.712 1.00 95.44 95 ARG A C 1
ATOM 748 O O . ARG A 1 95 ? -1.535 -0.540 -15.278 1.00 95.44 95 ARG A O 1
ATOM 755 N N . GLU A 1 96 ? -1.789 1.450 -14.256 1.00 96.06 96 GLU A N 1
ATOM 756 C CA . GLU A 1 96 ? -0.386 1.865 -14.365 1.00 96.06 96 GLU A CA 1
ATOM 757 C C . GLU A 1 96 ? 0.555 0.898 -13.642 1.00 96.06 96 GLU A C 1
ATOM 759 O O . GLU A 1 96 ? 1.619 0.567 -14.156 1.00 96.06 96 GLU A O 1
ATOM 764 N N . LEU A 1 97 ? 0.151 0.372 -12.484 1.00 96.56 97 LEU A N 1
ATOM 765 C CA . LEU A 1 97 ? 0.881 -0.674 -11.770 1.00 96.56 97 LEU A CA 1
ATOM 766 C C . LEU A 1 97 ? 1.029 -1.954 -12.604 1.00 96.56 97 LEU A C 1
ATOM 768 O O . LEU A 1 97 ? 2.121 -2.525 -12.648 1.00 96.56 97 LEU A O 1
ATOM 772 N N . GLY A 1 98 ? -0.047 -2.398 -13.261 1.00 96.06 98 GLY A N 1
ATOM 773 C CA . GLY A 1 98 ? -0.023 -3.552 -14.162 1.00 96.06 98 GLY A CA 1
ATOM 774 C C . GLY A 1 98 ? 0.971 -3.353 -15.306 1.00 96.06 98 GLY A C 1
ATOM 775 O O . GLY A 1 98 ? 1.902 -4.146 -15.459 1.00 96.06 98 GLY A O 1
ATOM 776 N N . SER A 1 99 ? 0.847 -2.235 -16.027 1.00 94.25 99 SER A N 1
ATOM 777 C CA . SER A 1 99 ? 1.769 -1.844 -17.102 1.00 94.25 99 SER A CA 1
ATOM 778 C C . SER A 1 99 ? 3.213 -1.728 -16.607 1.00 94.25 99 SER A C 1
ATOM 780 O O . SER A 1 99 ? 4.158 -2.163 -17.267 1.00 94.25 99 SER A O 1
ATOM 782 N N . PHE A 1 100 ? 3.406 -1.163 -15.413 1.00 93.44 100 PHE A N 1
ATOM 783 C CA . PHE A 1 100 ? 4.712 -0.999 -14.788 1.00 93.44 100 PHE A CA 1
ATOM 784 C C . PHE A 1 100 ? 5.380 -2.347 -14.492 1.00 93.44 100 PHE A C 1
ATOM 786 O O . PHE A 1 100 ? 6.589 -2.482 -14.726 1.00 93.44 100 PHE A O 1
ATOM 793 N N . ALA A 1 101 ? 4.613 -3.319 -13.989 1.00 93.69 101 ALA A N 1
ATOM 794 C CA . ALA A 1 101 ? 5.081 -4.671 -13.708 1.00 93.69 101 ALA A CA 1
ATOM 795 C C . ALA A 1 101 ? 5.405 -5.427 -15.006 1.00 93.69 101 ALA A C 1
ATOM 797 O O . ALA A 1 101 ? 6.507 -5.965 -15.136 1.00 93.69 101 ALA A O 1
ATOM 798 N N . GLU A 1 102 ? 4.509 -5.387 -15.996 1.00 91.69 102 GLU A N 1
ATOM 799 C CA . GLU A 1 102 ? 4.678 -6.045 -17.296 1.00 91.69 102 GLU A CA 1
ATOM 800 C C . GLU A 1 102 ? 5.904 -5.517 -18.052 1.00 91.69 102 GLU A C 1
ATOM 802 O O . GLU A 1 102 ? 6.777 -6.289 -18.456 1.00 91.69 102 GLU A O 1
ATOM 807 N N . ALA A 1 103 ? 6.049 -4.191 -18.152 1.00 89.31 103 ALA A N 1
ATOM 808 C CA . ALA A 1 103 ? 7.183 -3.554 -18.823 1.00 89.31 103 ALA A CA 1
ATOM 809 C C . ALA A 1 103 ? 8.543 -3.937 -18.206 1.00 89.31 103 ALA A C 1
ATOM 811 O O . ALA A 1 103 ? 9.583 -3.856 -18.872 1.00 89.31 103 ALA A O 1
ATOM 812 N N . ARG A 1 104 ? 8.543 -4.357 -16.936 1.00 88.94 104 ARG A N 1
ATOM 813 C CA . ARG A 1 104 ? 9.732 -4.769 -16.179 1.00 88.94 104 ARG A CA 1
ATOM 814 C C . ARG A 1 104 ? 9.852 -6.278 -16.003 1.00 88.94 104 ARG A C 1
ATOM 816 O O . ARG A 1 104 ? 10.801 -6.701 -15.353 1.00 88.94 104 ARG A O 1
ATOM 823 N N . GLY A 1 105 ? 8.940 -7.076 -16.564 1.00 88.88 105 GLY A N 1
ATOM 824 C CA . GLY A 1 105 ? 8.931 -8.531 -16.390 1.00 88.88 105 GLY A CA 1
ATOM 825 C C . GLY A 1 105 ? 8.758 -8.966 -14.931 1.00 88.88 105 GLY A C 1
ATOM 826 O O . GLY A 1 105 ? 9.278 -10.008 -14.539 1.00 88.88 105 GLY A O 1
ATOM 827 N N . LEU A 1 106 ? 8.083 -8.155 -14.112 1.00 91.44 106 LEU A N 1
ATOM 828 C CA . LEU A 1 106 ? 7.855 -8.431 -12.697 1.00 91.44 106 LEU A CA 1
ATOM 829 C C . LEU A 1 106 ? 6.515 -9.135 -12.503 1.00 91.44 106 LEU A C 1
ATOM 831 O O . LEU A 1 106 ? 5.492 -8.727 -13.050 1.00 91.44 106 LEU A O 1
ATOM 835 N N . ARG A 1 107 ? 6.503 -10.164 -11.656 1.00 94.00 107 ARG A N 1
ATOM 836 C CA . ARG A 1 107 ? 5.254 -10.766 -11.178 1.00 94.00 107 ARG A CA 1
ATOM 837 C C . ARG A 1 107 ? 4.606 -9.819 -10.178 1.00 94.00 107 ARG A C 1
ATOM 839 O O . ARG A 1 107 ? 5.296 -9.296 -9.311 1.00 94.00 107 ARG A O 1
ATOM 846 N N . LEU A 1 108 ? 3.297 -9.624 -10.263 1.00 96.38 108 LEU A N 1
ATOM 847 C CA . LEU A 1 108 ? 2.580 -8.738 -9.351 1.00 96.38 108 LEU A CA 1
ATOM 848 C C . LEU A 1 108 ? 1.988 -9.519 -8.171 1.00 96.38 108 LEU A C 1
ATOM 850 O O . LEU A 1 108 ? 1.374 -10.570 -8.357 1.00 96.38 108 LEU A O 1
ATOM 854 N N . ALA A 1 109 ? 2.160 -8.991 -6.962 1.00 97.06 109 ALA A N 1
ATOM 855 C CA . ALA A 1 109 ? 1.496 -9.458 -5.752 1.00 97.06 109 ALA A CA 1
ATOM 856 C C . ALA A 1 109 ? 1.127 -8.264 -4.862 1.00 97.06 109 ALA A C 1
ATOM 858 O O . ALA A 1 109 ? 1.825 -7.252 -4.851 1.00 97.06 109 ALA A O 1
ATOM 859 N N . ALA A 1 110 ? 0.055 -8.392 -4.086 1.00 96.00 110 ALA A N 1
ATOM 860 C CA . ALA A 1 110 ? -0.354 -7.397 -3.102 1.00 96.00 110 ALA A CA 1
ATOM 861 C C . ALA A 1 110 ? -0.712 -8.098 -1.787 1.00 96.00 110 ALA A C 1
ATOM 863 O O . ALA A 1 110 ? -1.339 -9.159 -1.803 1.00 96.00 110 ALA A O 1
ATOM 864 N N . ILE A 1 111 ? -0.281 -7.533 -0.660 1.00 94.50 111 ILE A N 1
ATOM 865 C CA . ILE A 1 111 ? -0.511 -8.084 0.682 1.00 94.50 111 ILE A CA 1
ATOM 866 C C . ILE A 1 111 ? -1.193 -7.046 1.568 1.00 94.50 111 ILE A C 1
ATOM 868 O O . ILE A 1 111 ? -0.868 -5.866 1.481 1.00 94.50 111 ILE A O 1
ATOM 872 N N . GLY A 1 112 ? -2.124 -7.484 2.421 1.00 92.69 112 GLY A N 1
ATOM 873 C CA . GLY A 1 112 ? -2.883 -6.578 3.292 1.00 92.69 112 GLY A CA 1
ATOM 874 C C . GLY A 1 112 ? -3.832 -5.660 2.518 1.00 92.69 112 GLY A C 1
ATOM 875 O O . GLY A 1 112 ? -4.023 -4.511 2.896 1.00 92.69 112 GLY A O 1
ATOM 876 N N . VAL A 1 113 ? -4.353 -6.133 1.384 1.00 93.31 113 VAL A N 1
ATOM 877 C CA . VAL A 1 113 ? -5.369 -5.417 0.603 1.00 93.31 113 VAL A CA 1
ATOM 878 C C . VAL A 1 113 ? -6.747 -5.666 1.202 1.00 93.31 113 VAL A C 1
ATOM 880 O O . VAL A 1 113 ? -7.052 -6.789 1.608 1.00 93.31 113 VAL A O 1
ATOM 883 N N . GLY A 1 114 ? -7.573 -4.627 1.256 1.00 91.62 114 GLY A N 1
ATOM 884 C CA . GLY A 1 114 ? -8.933 -4.717 1.753 1.00 91.62 114 GLY A CA 1
ATOM 885 C C . GLY A 1 114 ? -9.875 -5.341 0.727 1.00 91.62 114 GLY A C 1
ATOM 886 O O . GLY A 1 114 ? -9.632 -5.350 -0.484 1.00 91.62 114 GLY A O 1
ATOM 887 N N . GLU A 1 115 ? -11.015 -5.836 1.207 1.00 92.12 115 GLU A N 1
ATOM 888 C CA . GLU A 1 115 ? -12.028 -6.444 0.340 1.00 92.12 115 GLU A CA 1
ATOM 889 C C . GLU A 1 115 ? -12.620 -5.441 -0.664 1.00 92.12 115 GLU A C 1
ATOM 891 O O . GLU A 1 115 ? -12.919 -5.805 -1.802 1.00 92.12 115 GLU A O 1
ATOM 896 N N . ARG A 1 116 ? -12.698 -4.157 -0.286 1.00 92.38 116 ARG A N 1
ATOM 897 C CA . ARG A 1 116 ? -13.250 -3.071 -1.111 1.00 92.38 116 ARG A CA 1
ATOM 898 C C . ARG A 1 116 ? -12.616 -2.992 -2.502 1.00 92.38 116 ARG A C 1
ATOM 900 O O . ARG A 1 116 ? -13.328 -2.802 -3.483 1.00 92.38 116 ARG A O 1
ATOM 907 N N . LEU A 1 117 ? -11.292 -3.140 -2.601 1.00 93.31 117 LEU A N 1
ATOM 908 C CA . LEU A 1 117 ? -10.572 -3.024 -3.875 1.00 93.31 117 LEU A CA 1
ATOM 909 C C . LEU A 1 117 ? -10.315 -4.374 -4.552 1.00 93.31 117 LEU A C 1
ATOM 911 O O . LEU A 1 117 ? -9.735 -4.419 -5.639 1.00 93.31 117 LEU A O 1
ATOM 915 N N . ARG A 1 118 ? -10.782 -5.484 -3.968 1.00 94.06 118 ARG A N 1
ATOM 916 C CA . ARG A 1 118 ? -10.627 -6.837 -4.522 1.00 94.06 118 ARG A CA 1
ATOM 917 C C . ARG A 1 118 ? -11.052 -6.955 -5.995 1.00 94.06 118 ARG A C 1
ATOM 919 O O . ARG A 1 118 ? -10.311 -7.598 -6.742 1.00 94.06 118 ARG A O 1
ATOM 926 N N . PRO A 1 119 ? -12.158 -6.338 -6.467 1.00 95.75 119 PRO A N 1
ATOM 927 C CA . PRO A 1 119 ? -12.515 -6.381 -7.886 1.00 95.75 119 PRO A CA 1
ATOM 928 C C . PRO A 1 119 ? -11.474 -5.717 -8.795 1.00 95.75 119 PRO A C 1
ATOM 930 O O . PRO A 1 119 ? -11.204 -6.229 -9.878 1.00 95.75 119 PRO A O 1
ATOM 933 N N . LEU A 1 120 ? -10.851 -4.616 -8.358 1.00 96.06 120 LEU A N 1
ATOM 934 C CA . LEU A 1 120 ? -9.806 -3.937 -9.131 1.00 96.06 120 LEU A CA 1
ATOM 935 C C . LEU A 1 120 ? -8.523 -4.772 -9.184 1.00 96.06 120 LEU A C 1
ATOM 937 O O . LEU A 1 120 ? -7.907 -4.897 -10.238 1.00 96.06 120 LEU A O 1
ATOM 941 N N . TRP A 1 121 ? -8.154 -5.419 -8.076 1.00 96.44 121 TRP A N 1
ATOM 942 C CA . TRP A 1 121 ? -7.037 -6.365 -8.056 1.00 96.44 121 TRP A CA 1
ATOM 943 C C . TRP A 1 121 ? -7.273 -7.556 -8.997 1.00 96.44 121 TRP A C 1
ATOM 945 O O . TRP A 1 121 ? -6.359 -7.977 -9.706 1.00 96.44 121 TRP A O 1
ATOM 955 N N . ALA A 1 122 ? -8.505 -8.070 -9.060 1.00 96.25 122 ALA A N 1
ATOM 956 C CA . ALA A 1 122 ? -8.867 -9.160 -9.965 1.00 96.25 122 ALA A CA 1
ATOM 957 C C . ALA A 1 122 ? -8.758 -8.771 -11.451 1.00 96.25 122 ALA A C 1
ATOM 959 O O . ALA A 1 122 ? -8.375 -9.609 -12.267 1.00 96.25 122 ALA A O 1
ATOM 960 N N . GLN A 1 123 ? -9.017 -7.507 -11.809 1.00 96.12 123 GLN A N 1
ATOM 961 C CA . GLN A 1 123 ? -8.831 -7.002 -13.181 1.00 96.12 123 GLN A CA 1
ATOM 962 C C . GLN A 1 123 ? -7.364 -7.037 -13.636 1.00 96.12 123 GLN A C 1
ATOM 964 O O . GLN A 1 123 ? -7.099 -7.144 -14.829 1.00 96.12 123 GLN A O 1
ATOM 969 N N . LEU A 1 124 ? -6.413 -7.012 -12.697 1.00 96.00 124 LEU A N 1
ATOM 970 C CA . LEU A 1 124 ? -4.984 -7.202 -12.968 1.00 96.00 124 LEU A CA 1
ATOM 971 C C . LEU A 1 124 ? -4.574 -8.687 -13.035 1.00 96.00 124 LEU A C 1
ATOM 973 O O . LEU A 1 124 ? -3.387 -9.003 -13.091 1.00 96.00 124 LEU A O 1
ATOM 977 N N . GLY A 1 125 ? -5.536 -9.614 -12.991 1.00 95.50 125 GLY A N 1
ATOM 978 C CA . GLY A 1 125 ? -5.295 -11.057 -13.029 1.00 95.50 125 GLY A CA 1
ATOM 979 C C . GLY A 1 125 ? -4.873 -11.666 -11.687 1.00 95.50 125 GLY A C 1
ATOM 980 O O . GLY A 1 125 ? -4.452 -12.825 -11.648 1.00 95.50 125 GLY A O 1
ATOM 981 N N . LEU A 1 126 ? -4.973 -10.922 -10.577 1.00 96.50 126 LEU A N 1
ATOM 982 C CA . LEU A 1 126 ? -4.645 -11.447 -9.253 1.00 96.50 126 LEU A CA 1
ATOM 983 C C . LEU A 1 126 ? -5.781 -12.319 -8.711 1.00 96.50 126 LEU A C 1
ATOM 985 O O . LEU A 1 126 ? -6.966 -12.029 -8.867 1.00 96.50 126 LEU A O 1
ATOM 989 N N . ARG A 1 127 ? -5.398 -13.375 -7.989 1.00 96.25 127 ARG A N 1
ATOM 990 C CA . ARG A 1 127 ? -6.312 -14.181 -7.174 1.00 96.25 127 ARG A CA 1
ATOM 991 C C . ARG A 1 127 ? -6.121 -13.816 -5.708 1.00 96.25 127 ARG A C 1
ATOM 993 O O . ARG A 1 127 ? -4.992 -13.760 -5.230 1.00 96.25 127 ARG A O 1
ATOM 1000 N N . SER A 1 128 ? -7.222 -13.596 -5.002 1.00 94.81 128 SER A N 1
ATOM 1001 C CA . SER A 1 128 ? -7.224 -13.271 -3.575 1.00 94.81 128 SER A CA 1
ATOM 1002 C C . SER A 1 128 ? -7.111 -14.532 -2.715 1.00 94.81 128 SER A C 1
ATOM 1004 O O . SER A 1 128 ? -7.853 -15.489 -2.945 1.00 94.81 128 SER A O 1
ATOM 1006 N N . LEU A 1 129 ? -6.269 -14.489 -1.685 1.00 95.56 129 LEU A N 1
ATOM 1007 C CA . LEU A 1 129 ? -6.239 -15.459 -0.590 1.00 95.56 129 LEU A CA 1
ATOM 1008 C C . LEU A 1 129 ? -6.643 -14.739 0.699 1.00 95.56 129 LEU A C 1
ATOM 1010 O O . LEU A 1 129 ? -6.123 -13.660 0.976 1.00 95.56 129 LEU A O 1
ATOM 1014 N N . TYR A 1 130 ? -7.559 -15.325 1.470 1.00 94.88 130 TYR A N 1
ATOM 1015 C CA . TYR A 1 130 ? -7.930 -14.783 2.775 1.00 94.88 130 TYR A CA 1
ATOM 1016 C C . TYR A 1 130 ? -6.748 -14.905 3.742 1.00 94.88 130 TYR A C 1
ATOM 1018 O O . TYR A 1 130 ? -6.217 -15.999 3.937 1.00 94.88 130 TYR A O 1
ATOM 1026 N N . LEU A 1 131 ? -6.327 -13.773 4.308 1.00 92.69 131 LEU A N 1
ATOM 1027 C CA . LEU A 1 131 ? -5.206 -13.703 5.246 1.00 92.69 131 LEU A CA 1
ATOM 1028 C C . LEU A 1 131 ? -5.685 -13.691 6.702 1.00 92.69 131 LEU A C 1
ATOM 1030 O O . LEU A 1 131 ? -5.072 -14.333 7.551 1.00 92.69 131 LEU A O 1
ATOM 1034 N N . GLY A 1 132 ? -6.765 -12.962 6.978 1.00 92.94 132 GLY A N 1
ATOM 1035 C CA . GLY A 1 132 ? -7.292 -12.730 8.315 1.00 92.94 132 GLY A CA 1
ATOM 1036 C C . GLY A 1 132 ? -8.182 -11.490 8.354 1.00 92.94 132 GLY A C 1
ATOM 1037 O O . GLY A 1 132 ? -8.246 -10.744 7.375 1.00 92.94 132 GLY A O 1
ATOM 1038 N N . ASP A 1 133 ? -8.808 -11.276 9.507 1.00 92.69 133 ASP A N 1
ATOM 1039 C CA . ASP A 1 133 ? -9.635 -10.109 9.802 1.00 92.69 133 ASP A CA 1
ATOM 1040 C C . ASP A 1 133 ? -8.893 -9.126 10.716 1.00 92.69 133 ASP A C 1
ATOM 1042 O O . ASP A 1 133 ? -8.040 -9.509 11.525 1.00 92.69 133 ASP A O 1
ATOM 1046 N N . GLU A 1 134 ? -9.262 -7.851 10.623 1.00 90.81 134 GLU A N 1
ATOM 1047 C CA . GLU A 1 134 ? -8.801 -6.808 11.536 1.00 90.81 134 GLU A CA 1
ATOM 1048 C C . GLU A 1 134 ? -9.784 -6.646 12.703 1.00 90.81 134 GLU A C 1
ATOM 1050 O O . GLU A 1 134 ? -10.991 -6.499 12.514 1.00 90.81 134 GLU A O 1
ATOM 1055 N N . ALA A 1 135 ? -9.266 -6.647 13.933 1.00 91.88 135 ALA A N 1
ATOM 1056 C CA . ALA A 1 135 ? -10.065 -6.365 15.121 1.00 91.88 135 ALA A CA 1
ATOM 1057 C C . ALA A 1 135 ? -10.150 -4.847 15.344 1.00 91.88 135 ALA A C 1
ATOM 1059 O O . ALA A 1 135 ? -9.219 -4.238 15.871 1.00 91.88 135 ALA A O 1
ATOM 1060 N N . ILE A 1 136 ? -11.272 -4.243 14.950 1.00 90.25 136 ILE A N 1
ATOM 1061 C CA . ILE A 1 136 ? -11.525 -2.805 15.105 1.00 90.25 136 ILE A CA 1
ATOM 1062 C C . ILE A 1 136 ? -12.361 -2.548 16.362 1.00 90.25 136 ILE A C 1
ATOM 1064 O O . ILE A 1 136 ? -13.366 -3.216 16.604 1.00 90.25 136 ILE A O 1
ATOM 1068 N N . VAL A 1 137 ? -11.943 -1.569 17.169 1.00 91.44 137 VAL A N 1
ATOM 1069 C CA . VAL A 1 137 ? -12.664 -1.129 18.371 1.00 91.44 137 VAL A CA 1
ATOM 1070 C C . VAL A 1 137 ? -13.152 0.298 18.171 1.00 91.44 137 VAL A C 1
ATOM 1072 O O . VAL A 1 137 ? -12.349 1.218 18.029 1.00 91.44 137 VAL A O 1
ATOM 1075 N N . GLU A 1 138 ? -14.469 0.482 18.230 1.00 92.12 138 GLU A N 1
ATOM 1076 C CA . GLU A 1 138 ? -15.098 1.797 18.122 1.00 92.12 138 GLU A CA 1
ATOM 1077 C C . GLU A 1 138 ? -15.003 2.563 19.439 1.00 92.12 138 GLU A C 1
ATOM 1079 O O . GLU A 1 138 ? -15.836 2.415 20.338 1.00 92.12 138 GLU A O 1
ATOM 1084 N N . THR A 1 139 ? -13.971 3.397 19.550 1.00 93.12 139 THR A N 1
ATOM 1085 C CA . THR A 1 139 ? -13.593 4.085 20.793 1.00 93.12 139 THR A CA 1
ATOM 1086 C C . THR A 1 139 ? -14.697 4.973 21.358 1.00 93.12 139 THR A C 1
ATOM 1088 O O . THR A 1 139 ? -14.833 5.056 22.574 1.00 93.12 139 THR A O 1
ATOM 1091 N N . ALA A 1 140 ? -15.530 5.575 20.504 1.00 95.00 140 ALA A N 1
ATOM 1092 C CA . ALA A 1 140 ? -16.652 6.415 20.927 1.00 95.00 140 ALA A CA 1
ATOM 1093 C C . ALA A 1 140 ? -17.741 5.637 21.689 1.00 95.00 140 ALA A C 1
ATOM 1095 O O . ALA A 1 140 ? -18.463 6.215 22.496 1.00 95.00 140 ALA A O 1
ATOM 1096 N N . SER A 1 141 ? -17.860 4.333 21.430 1.00 91.19 141 SER A N 1
ATOM 1097 C CA . SER A 1 141 ? -18.849 3.449 22.065 1.00 91.19 141 SER A CA 1
ATOM 1098 C C . SER A 1 141 ? -18.228 2.458 23.054 1.00 91.19 141 SER A C 1
ATOM 1100 O O . SER A 1 141 ? -18.942 1.737 23.752 1.00 91.19 141 SER A O 1
ATOM 1102 N N . PHE A 1 142 ? -16.896 2.399 23.112 1.00 93.50 142 PHE A N 1
ATOM 1103 C CA . PHE A 1 142 ? -16.175 1.466 23.959 1.00 93.50 142 PHE A CA 1
ATOM 1104 C C . PHE A 1 142 ? -16.299 1.862 25.434 1.00 93.50 142 PHE A C 1
ATOM 1106 O O . PHE A 1 142 ? -16.023 2.996 25.817 1.00 93.50 142 PHE A O 1
ATOM 1113 N N . SER A 1 143 ? -16.661 0.897 26.279 1.00 92.06 143 SER A N 1
ATOM 1114 C CA . SER A 1 143 ? -16.725 1.071 27.728 1.00 92.06 143 SER A CA 1
ATOM 1115 C C . SER A 1 143 ? -16.166 -0.153 28.445 1.00 92.06 143 SER A C 1
ATOM 1117 O O . SER A 1 143 ? -16.324 -1.291 27.999 1.00 92.06 143 SER A O 1
ATOM 1119 N N . LEU A 1 144 ? -15.529 0.085 29.594 1.00 94.19 144 LEU A N 1
ATOM 1120 C CA . LEU A 1 144 ? -15.122 -0.971 30.520 1.00 94.19 144 LEU A CA 1
ATOM 1121 C C . LEU A 1 144 ? -16.276 -1.436 31.416 1.00 94.19 144 LEU A C 1
ATOM 1123 O O . LEU A 1 144 ? -16.073 -2.317 32.251 1.00 94.19 144 LEU A O 1
ATOM 1127 N N . GLU A 1 145 ? -17.479 -0.890 31.271 1.00 93.00 145 GLU A N 1
ATOM 1128 C CA . GLU A 1 145 ? -18.654 -1.285 32.044 1.00 93.00 145 GLU A CA 1
ATOM 1129 C C . GLU A 1 145 ? -19.339 -2.548 31.500 1.00 93.00 145 GLU A C 1
ATOM 1131 O O . GLU A 1 145 ? -19.183 -2.958 30.353 1.00 93.00 145 GLU A O 1
ATOM 1136 N N . GLY A 1 146 ? -20.119 -3.205 32.359 1.00 91.75 146 GLY A N 1
ATOM 1137 C CA . GLY A 1 146 ? -20.899 -4.382 31.981 1.00 91.75 146 GLY A CA 1
ATOM 1138 C C . GLY A 1 146 ? -20.184 -5.724 32.169 1.00 91.75 146 GLY A C 1
ATOM 1139 O O . GLY A 1 146 ? -19.010 -5.828 32.553 1.00 91.75 146 GLY A O 1
ATOM 1140 N N . ARG A 1 147 ? -20.953 -6.803 31.972 1.00 90.88 147 ARG A N 1
ATOM 1141 C CA . ARG A 1 147 ? -20.522 -8.180 32.268 1.00 90.88 147 ARG A CA 1
ATOM 1142 C C . ARG A 1 147 ? -19.567 -8.740 31.214 1.00 90.88 147 ARG A C 1
ATOM 1144 O O . ARG A 1 147 ? -18.618 -9.424 31.587 1.00 90.88 147 ARG A O 1
ATOM 1151 N N . ALA A 1 148 ? -19.795 -8.438 29.935 1.00 91.12 148 ALA A N 1
ATOM 1152 C CA . ALA A 1 148 ? -19.022 -8.990 28.820 1.00 91.12 148 ALA A CA 1
ATOM 1153 C C . ALA A 1 148 ? -17.533 -8.593 28.871 1.00 91.12 148 ALA A C 1
ATOM 1155 O O . ALA A 1 148 ? -16.662 -9.426 28.644 1.00 91.12 148 ALA A O 1
ATOM 1156 N N . ILE A 1 149 ? -17.232 -7.355 29.276 1.00 93.75 149 ILE A N 1
ATOM 1157 C CA . ILE A 1 149 ? -15.870 -6.798 29.316 1.00 93.75 149 ILE A CA 1
ATOM 1158 C C . ILE A 1 149 ? -15.181 -6.961 30.688 1.00 93.75 149 ILE A C 1
ATOM 1160 O O . ILE A 1 149 ? -14.094 -6.432 30.925 1.00 93.75 149 ILE A O 1
ATOM 1164 N N . ARG A 1 150 ? -15.785 -7.728 31.616 1.00 94.44 150 ARG A N 1
ATOM 1165 C CA . ARG A 1 150 ? -15.315 -7.886 33.009 1.00 94.44 150 ARG A CA 1
ATOM 1166 C C . ARG A 1 150 ? -13.833 -8.257 33.106 1.00 94.44 150 ARG A C 1
ATOM 1168 O O . ARG A 1 150 ? -13.147 -7.722 33.969 1.00 94.44 150 ARG A O 1
ATOM 1175 N N . LYS A 1 151 ? -13.345 -9.159 32.245 1.00 95.44 151 LYS A N 1
ATOM 1176 C CA . LYS A 1 151 ? -11.941 -9.614 32.265 1.00 95.44 151 LYS A CA 1
ATOM 1177 C C . LYS A 1 151 ? -10.951 -8.491 31.935 1.00 95.44 151 LYS A C 1
ATOM 1179 O O . LYS A 1 151 ? -9.899 -8.405 32.567 1.00 95.44 151 LYS A O 1
ATOM 1184 N N . VAL A 1 152 ? -11.295 -7.628 30.976 1.00 94.12 152 VAL A N 1
ATOM 1185 C CA . VAL A 1 152 ? -10.472 -6.464 30.614 1.00 94.12 152 VAL A CA 1
ATOM 1186 C C . VAL A 1 152 ? -10.503 -5.449 31.753 1.00 94.12 152 VAL A C 1
ATOM 1188 O O . VAL A 1 152 ? -9.440 -5.072 32.236 1.00 94.12 152 VAL A O 1
ATOM 1191 N N . ARG A 1 153 ? -11.692 -5.120 32.285 1.00 95.44 153 ARG A N 1
ATOM 1192 C CA . ARG A 1 153 ? -11.835 -4.215 33.442 1.00 95.44 153 ARG A CA 1
ATOM 1193 C C . ARG A 1 153 ? -11.002 -4.669 34.644 1.00 95.44 153 ARG A C 1
ATOM 1195 O O . ARG A 1 153 ? -10.232 -3.890 35.181 1.0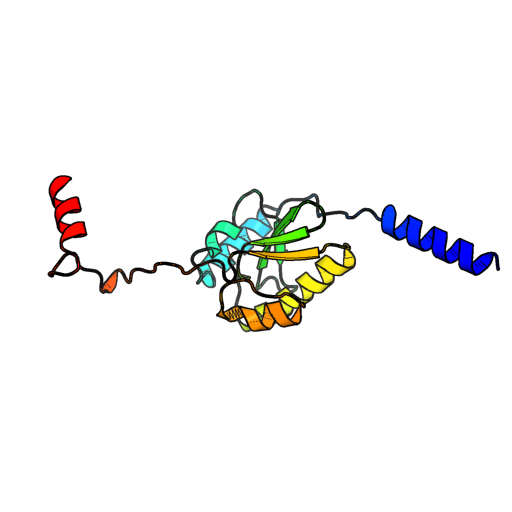0 95.44 153 ARG A O 1
ATOM 1202 N N . GLN A 1 154 ? -11.094 -5.945 35.025 1.00 95.38 154 GLN A N 1
ATOM 1203 C CA . GLN A 1 154 ? -10.296 -6.508 36.122 1.00 95.38 154 GLN A CA 1
ATOM 1204 C C . GLN A 1 154 ? -8.781 -6.436 35.874 1.00 95.38 154 GLN A C 1
ATOM 1206 O O . GLN A 1 154 ? -8.012 -6.386 36.830 1.00 95.38 154 GLN A O 1
ATOM 1211 N N . SER A 1 155 ? -8.339 -6.476 34.614 1.00 96.06 155 SER A N 1
ATOM 1212 C CA . SER A 1 155 ? -6.918 -6.353 34.276 1.00 96.06 155 SER A CA 1
ATOM 1213 C C . SER A 1 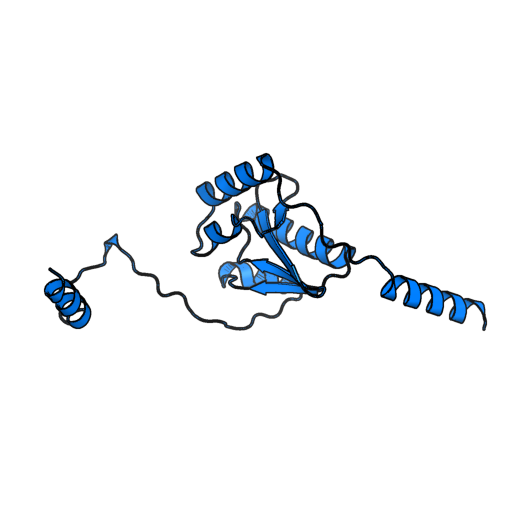155 ? -6.428 -4.913 34.378 1.00 96.06 155 SER A C 1
ATOM 1215 O O . SER A 1 155 ? -5.316 -4.715 34.850 1.00 96.06 155 SER A O 1
ATOM 1217 N N . VAL A 1 156 ? -7.262 -3.940 33.997 1.00 94.88 156 VAL A N 1
ATOM 1218 C CA . VAL A 1 156 ? -6.977 -2.506 34.159 1.00 94.88 156 VAL A CA 1
ATOM 1219 C C . VAL A 1 156 ? -6.884 -2.146 35.644 1.00 94.88 156 VAL A C 1
ATOM 1221 O O . VAL A 1 156 ? -5.838 -1.684 36.073 1.00 94.88 156 VAL A O 1
ATOM 1224 N N . THR A 1 157 ? -7.894 -2.487 36.454 1.00 93.81 157 THR A N 1
ATOM 1225 C CA . THR A 1 157 ? -7.927 -2.169 37.900 1.00 93.81 157 THR A CA 1
ATOM 1226 C C . THR A 1 157 ? -6.783 -2.796 38.704 1.00 93.81 157 THR A C 1
ATOM 1228 O O . THR A 1 157 ? -6.492 -2.350 39.800 1.00 93.81 157 THR A O 1
ATOM 1231 N N . ARG A 1 158 ? -6.141 -3.861 38.207 1.00 93.94 158 ARG A N 1
ATOM 1232 C CA . ARG A 1 158 ? -4.970 -4.456 38.876 1.00 93.94 158 ARG A CA 1
ATOM 1233 C C . ARG A 1 158 ? -3.692 -3.629 38.677 1.00 93.94 158 ARG A C 1
ATOM 1235 O O . ARG A 1 158 ? -2.740 -3.816 39.426 1.00 93.94 158 ARG A O 1
ATOM 1242 N N . LEU A 1 159 ? -3.631 -2.841 37.606 1.00 93.50 159 LEU A N 1
ATOM 1243 C CA . LEU A 1 159 ? -2.468 -2.027 37.247 1.00 93.50 159 LEU A CA 1
ATOM 1244 C C . LEU A 1 159 ? -2.556 -0.597 37.798 1.00 93.50 159 LEU A C 1
ATOM 1246 O O . LEU A 1 159 ? -1.534 0.084 37.819 1.00 93.50 159 LEU A O 1
ATOM 1250 N N . GLU A 1 160 ? -3.752 -0.166 38.197 1.00 82.88 160 GLU A N 1
ATOM 1251 C CA . GLU A 1 160 ? -4.007 1.061 38.965 1.00 82.88 160 GLU A CA 1
ATOM 1252 C C . GLU A 1 160 ? -3.740 0.835 40.459 1.00 82.88 160 GLU A C 1
ATOM 1254 O O . GLU A 1 160 ? -3.159 1.750 41.084 1.00 82.88 160 GLU A O 1
#

Foldseek 3Di:
DPPVVVVVVVVVCCVVPVPLDDPPDADDPVLLVLLVVLCVVFVPDPQSVVLSDRQWHKDAAPVRQKIWTWDADPLATETEEQIGGPPVRRLRSLVVVLVVSVVSSGHYYYDNYDPVCVVSCVVSVDDDDDDDDDDDDDPVPDDCDDDVNVVVVVVVVVVD

Secondary structure (DSSP, 8-state):
-HHHHHHHHHHHHHHHHS------PPPPHHHHHHHHHHHHHH--STTGGGGGSTT-EEEE-TTSS-EEEEEEETTEEEEESS-BS-GGGHHHHHHHHHHHHHHTTPEEEEES--GGGHHHHHHTTPPP----------TTT--S-SSTTHHHHHHHHTT-

pLDDT: mean 91.52, std 8.18, range [57.28, 98.12]

Radius of gyration: 21.92 Å; chains: 1; bounding box: 40×39×80 Å

Sequence (160 aa):
MGFAGLLTLVTCAYLVFRPLAAPRSFPTGEMRRTARELVRLHGGDTLAYFKLRRDQHYLFSPDRRAFLGYRVENGVLLVSGDPVGPDEALPELLRELGSFAEARGLRLAAIGVGERLRPLWAQLGLRSLYLGDEAIVETASFSLEGRAIRKVRQSVTRLE